Protein AF-A0ABD2C0C5-F1 (afdb_monomer_lite)

Secondary structure (DSSP, 8-state):
---SS--PPPHHHHHHHHHHHTT------HHHHHHHHHHHHHTTSB-TTSPBP-HHHHHTTS-HHHHHHHHHHHHHHTT---SSHHHHHHHHHHHHHHH-GGGGGT----

Sequence (110 aa):
MQRQIDRLPFKGELESLKKLKIGDFDQDDPRVKCYVRCFMMKNGILDDNDQWMNLRKTLQHLPESIQESSWEIFLRCKSVPGDNLCDKAFQVARCYIKLQPVILQFVSFV

Structure (mmCIF, N/CA/C/O backbone):
data_AF-A0ABD2C0C5-F1
#
_entry.id   AF-A0ABD2C0C5-F1
#
loop_
_atom_site.group_PDB
_atom_site.id
_atom_site.type_symbol
_atom_site.label_atom_id
_atom_site.label_alt_id
_atom_site.label_comp_id
_atom_site.label_asym_id
_atom_site.label_entity_id
_atom_site.label_seq_id
_atom_site.pdbx_PDB_ins_code
_atom_site.Cartn_x
_atom_site.Cartn_y
_atom_site.Cartn_z
_atom_site.occupancy
_atom_site.B_iso_or_equiv
_atom_site.auth_seq_id
_atom_site.auth_comp_id
_atom_site.auth_asym_id
_atom_site.auth_atom_id
_atom_site.pdbx_PDB_model_num
ATOM 1 N N . MET A 1 1 ? 6.406 28.239 -18.135 1.00 38.72 1 MET A N 1
ATOM 2 C CA . MET A 1 1 ? 5.898 27.663 -16.869 1.00 38.72 1 MET A CA 1
ATOM 3 C C . MET A 1 1 ? 4.750 26.722 -17.224 1.00 38.72 1 MET A C 1
ATOM 5 O O . MET A 1 1 ? 3.591 27.064 -17.060 1.00 38.72 1 MET A O 1
ATOM 9 N N . GLN A 1 2 ? 5.080 25.571 -17.819 1.00 36.94 2 GLN A N 1
ATOM 10 C CA . GLN A 1 2 ? 4.110 24.640 -18.403 1.00 36.94 2 GLN A CA 1
ATOM 11 C C . GLN A 1 2 ? 3.749 23.587 -17.346 1.00 36.94 2 GLN A C 1
ATOM 13 O O . GLN A 1 2 ? 4.340 22.514 -17.278 1.00 36.94 2 GLN A O 1
ATOM 18 N N . ARG A 1 3 ? 2.846 23.937 -16.428 1.00 44.59 3 ARG A N 1
ATOM 19 C CA . ARG A 1 3 ? 2.194 22.957 -15.555 1.00 44.59 3 ARG A CA 1
ATOM 20 C C . ARG A 1 3 ? 0.817 22.687 -16.139 1.00 44.59 3 ARG A C 1
ATOM 22 O O . ARG A 1 3 ? 0.076 23.630 -16.367 1.00 44.59 3 ARG A O 1
ATOM 29 N N . GLN A 1 4 ? 0.502 21.398 -16.268 1.00 46.22 4 GLN A N 1
ATOM 30 C CA . GLN A 1 4 ? -0.803 20.844 -16.645 1.00 46.22 4 GLN A CA 1
ATOM 31 C C . GLN A 1 4 ? -1.102 20.940 -18.149 1.00 46.22 4 GLN A C 1
ATOM 33 O O . GLN A 1 4 ? -1.312 22.028 -18.654 1.00 46.22 4 GLN A O 1
ATOM 38 N N . ILE A 1 5 ? -1.093 19.788 -18.834 1.00 42.28 5 ILE A N 1
ATOM 39 C CA . ILE A 1 5 ? -1.932 19.334 -19.978 1.00 42.28 5 ILE A CA 1
ATOM 40 C C . ILE A 1 5 ? -1.152 18.237 -20.755 1.00 42.28 5 ILE A C 1
ATOM 42 O O . ILE A 1 5 ? -1.032 18.281 -21.959 1.00 42.28 5 ILE A O 1
ATOM 46 N N . ASP A 1 6 ? -0.599 17.230 -20.063 1.00 39.38 6 ASP A N 1
ATOM 47 C CA . ASP A 1 6 ? -0.054 16.001 -20.700 1.00 39.38 6 ASP A CA 1
ATOM 48 C C . ASP A 1 6 ? -0.304 14.751 -19.826 1.00 39.38 6 ASP A C 1
ATOM 50 O O . ASP A 1 6 ? 0.410 13.757 -19.875 1.00 39.38 6 ASP A O 1
ATOM 54 N N . ARG A 1 7 ? -1.333 14.788 -18.968 1.00 50.25 7 ARG A N 1
ATOM 55 C CA . ARG A 1 7 ? -1.793 13.621 -18.189 1.00 50.25 7 ARG A CA 1
ATOM 56 C C . ARG A 1 7 ? -3.196 13.197 -18.616 1.00 50.25 7 ARG A C 1
ATOM 58 O O . ARG A 1 7 ? -4.082 13.031 -17.784 1.00 50.25 7 ARG A O 1
ATOM 65 N N . LEU A 1 8 ? -3.408 13.074 -19.923 1.00 42.03 8 LEU A N 1
ATOM 66 C CA . LEU A 1 8 ? -4.522 12.284 -20.440 1.00 42.03 8 LEU A CA 1
ATOM 67 C C . LEU A 1 8 ? -4.083 10.816 -20.429 1.00 42.03 8 LEU A C 1
ATOM 69 O O . LEU A 1 8 ? -3.019 10.527 -20.979 1.00 42.03 8 LEU A O 1
ATOM 73 N N . PRO A 1 9 ? -4.844 9.898 -19.810 1.00 52.03 9 PRO A N 1
ATOM 74 C CA . PRO A 1 9 ? -4.466 8.501 -19.811 1.00 52.03 9 PRO A CA 1
ATOM 75 C C . PRO A 1 9 ? -4.519 7.951 -21.240 1.00 52.03 9 PRO A C 1
ATOM 77 O O . PRO A 1 9 ? -5.522 8.104 -21.945 1.00 52.03 9 PRO A O 1
ATOM 80 N N . PHE A 1 10 ? -3.442 7.294 -21.669 1.00 50.50 10 PHE A N 1
ATOM 81 C CA . PHE A 1 10 ? -3.446 6.456 -22.866 1.00 50.50 10 PHE A CA 1
ATOM 82 C C . PHE A 1 10 ? -4.572 5.423 -22.687 1.00 50.50 10 PHE A C 1
ATOM 84 O O . PHE A 1 10 ? -4.784 4.935 -21.583 1.00 50.50 10 PHE A O 1
ATOM 91 N N . LYS A 1 11 ? -5.306 5.053 -23.742 1.00 49.16 11 LYS A N 1
ATOM 92 C CA . LYS A 1 11 ? -6.515 4.194 -23.674 1.00 49.16 11 LYS A CA 1
ATOM 93 C C . LYS A 1 11 ? -6.392 2.931 -22.785 1.00 49.16 11 LYS A C 1
ATOM 95 O O . LYS A 1 11 ? -7.394 2.491 -22.234 1.00 49.16 11 LYS A O 1
ATOM 100 N N . GLY A 1 12 ? -5.186 2.375 -22.618 1.00 54.66 12 GLY A N 1
ATOM 101 C CA . GLY A 1 12 ? -4.906 1.245 -21.719 1.00 54.66 12 GLY A CA 1
ATOM 102 C C . GLY A 1 12 ? -4.895 1.569 -20.214 1.00 54.66 12 GLY A C 1
ATOM 103 O O . GLY A 1 12 ? -5.225 0.701 -19.415 1.00 54.66 12 GLY A O 1
ATOM 104 N N . GLU A 1 13 ? -4.593 2.804 -19.805 1.00 63.59 13 GLU A N 1
ATOM 105 C CA . GLU A 1 13 ? -4.628 3.224 -18.393 1.00 63.59 13 GLU A CA 1
ATOM 106 C C . GLU A 1 13 ? -6.060 3.274 -17.853 1.00 63.59 13 GLU A C 1
ATOM 108 O O . GLU A 1 13 ? -6.285 2.959 -16.689 1.00 63.59 13 GLU A O 1
ATOM 113 N N . LEU A 1 14 ? -7.047 3.594 -18.695 1.00 71.94 14 LEU A N 1
ATOM 114 C CA . LEU A 1 14 ? -8.446 3.642 -18.270 1.00 71.94 14 LEU A CA 1
ATOM 115 C C . LEU A 1 14 ? -8.966 2.266 -17.825 1.00 71.94 14 LEU A C 1
ATOM 117 O O . LEU A 1 14 ? -9.677 2.179 -16.827 1.00 71.94 14 LEU A O 1
ATOM 121 N N . GLU A 1 15 ? -8.605 1.194 -18.531 1.00 79.75 15 GLU A N 1
ATOM 122 C CA . GLU A 1 15 ? -9.035 -0.163 -18.172 1.00 79.75 15 GLU A CA 1
ATOM 123 C C . GLU A 1 15 ? -8.389 -0.628 -16.864 1.00 79.75 15 GLU A C 1
ATOM 125 O O . GLU A 1 15 ? -9.072 -1.143 -15.980 1.00 79.75 15 GLU A O 1
ATOM 130 N N . SER A 1 16 ? -7.101 -0.353 -16.678 1.00 80.75 16 SER A N 1
ATOM 131 C CA . SER A 1 16 ? -6.409 -0.703 -15.438 1.00 80.75 16 SER A CA 1
ATOM 132 C C . SER A 1 16 ? -6.869 0.127 -14.229 1.00 80.75 16 SER A C 1
ATOM 134 O O . SER A 1 16 ? -6.909 -0.369 -13.101 1.00 80.75 16 SER A O 1
ATOM 136 N N . LEU A 1 17 ? -7.277 1.384 -14.440 1.00 79.50 17 LEU A N 1
ATOM 137 C CA . LEU A 1 17 ? -7.898 2.215 -13.401 1.00 79.50 17 LEU A CA 1
ATOM 138 C C . LEU A 1 17 ? -9.304 1.714 -13.036 1.00 79.50 17 LEU A C 1
ATOM 140 O O . LEU A 1 17 ? -9.668 1.697 -11.859 1.00 79.50 17 LEU A O 1
ATOM 144 N N . LYS A 1 18 ? -10.091 1.253 -14.019 1.00 83.12 18 LYS A N 1
ATOM 145 C CA . LYS A 1 18 ? -11.391 0.613 -13.755 1.00 83.12 18 LYS A CA 1
ATOM 146 C C . LYS A 1 18 ? -11.233 -0.653 -12.911 1.00 83.12 18 LYS A C 1
ATOM 148 O O . LYS A 1 18 ? -12.034 -0.859 -12.004 1.00 83.12 18 LYS A O 1
ATOM 153 N N . LYS A 1 19 ? -10.191 -1.453 -13.162 1.00 85.94 19 LYS A N 1
ATOM 154 C CA . LYS A 1 19 ? -9.847 -2.628 -12.345 1.00 85.94 19 LYS A CA 1
ATOM 155 C C . LYS A 1 19 ? -9.552 -2.262 -10.890 1.00 85.94 19 LYS A C 1
ATOM 157 O O . LYS A 1 19 ? -10.159 -2.833 -9.988 1.00 85.94 19 LYS A O 1
ATOM 162 N N . LEU A 1 20 ? -8.740 -1.227 -10.652 1.00 83.50 20 LEU A N 1
ATOM 163 C CA . LEU A 1 20 ? -8.485 -0.734 -9.290 1.00 83.50 20 LEU A CA 1
ATOM 164 C C . LEU A 1 20 ? -9.770 -0.353 -8.552 1.00 83.50 20 LEU A C 1
ATOM 166 O O . LEU A 1 20 ? -9.926 -0.674 -7.375 1.00 83.50 20 LEU A O 1
ATOM 170 N N . LYS A 1 21 ? -10.706 0.306 -9.244 1.00 81.88 21 LYS A N 1
ATOM 171 C CA . LYS A 1 21 ? -11.981 0.741 -8.658 1.00 81.88 21 LYS A CA 1
ATOM 172 C C . LYS A 1 21 ? -12.832 -0.425 -8.149 1.00 81.88 21 LYS A C 1
ATOM 174 O O . LYS A 1 21 ? -13.564 -0.257 -7.179 1.00 81.88 21 LYS A O 1
ATOM 179 N N . ILE A 1 22 ? -12.736 -1.592 -8.783 1.00 84.94 22 ILE A N 1
ATOM 180 C CA . ILE A 1 22 ? -13.460 -2.801 -8.367 1.00 84.94 22 ILE A CA 1
ATOM 181 C C . ILE A 1 22 ? -12.629 -3.714 -7.456 1.00 84.94 22 ILE A C 1
ATOM 183 O O . ILE A 1 22 ? -13.077 -4.806 -7.119 1.00 84.94 22 ILE A O 1
ATOM 187 N N . GLY A 1 23 ? -11.430 -3.284 -7.049 1.00 82.06 23 GLY A N 1
ATOM 188 C CA . GLY A 1 23 ? -10.537 -4.081 -6.212 1.00 82.06 23 GLY A CA 1
ATOM 189 C C . GLY A 1 23 ? -9.786 -5.184 -6.960 1.00 82.06 23 GLY A C 1
ATOM 190 O O . GLY A 1 23 ? -9.252 -6.087 -6.319 1.00 82.06 23 GLY A O 1
ATOM 191 N N . ASP A 1 24 ? -9.724 -5.122 -8.291 1.00 84.38 24 ASP A N 1
ATOM 192 C CA . ASP A 1 24 ? -8.886 -6.008 -9.095 1.00 84.38 24 ASP A CA 1
ATOM 193 C C . ASP A 1 24 ? -7.451 -5.455 -9.143 1.00 84.38 24 ASP A C 1
ATOM 195 O O . ASP A 1 24 ? -7.151 -4.443 -9.786 1.00 84.38 24 ASP A O 1
ATOM 199 N N . PHE A 1 25 ? -6.571 -6.136 -8.411 1.00 83.25 25 PHE A N 1
ATOM 200 C CA . PHE A 1 25 ? -5.133 -5.875 -8.353 1.00 83.25 25 PHE A CA 1
ATOM 201 C C . PHE A 1 25 ? -4.319 -6.915 -9.134 1.00 83.25 25 PHE A C 1
ATOM 203 O O . PHE A 1 25 ? -3.090 -6.885 -9.061 1.00 83.25 25 PHE A O 1
ATOM 210 N N . ASP A 1 26 ? -4.960 -7.818 -9.883 1.00 81.44 26 ASP A N 1
ATOM 211 C CA . ASP A 1 26 ? -4.284 -8.804 -10.733 1.00 81.44 26 ASP A CA 1
ATOM 212 C C . ASP A 1 26 ? -3.907 -8.155 -12.074 1.00 81.44 26 ASP A C 1
ATOM 214 O O . ASP A 1 26 ? -4.351 -8.514 -13.167 1.00 81.44 26 ASP A O 1
ATOM 218 N N . GLN A 1 27 ? -3.068 -7.127 -11.964 1.00 81.38 27 GLN A N 1
ATOM 219 C CA . GLN A 1 27 ? -2.513 -6.385 -13.080 1.00 81.38 27 GLN A CA 1
ATOM 220 C C . GLN A 1 27 ? -1.078 -5.974 -12.785 1.00 81.38 27 GLN A C 1
ATOM 222 O O . GLN A 1 27 ? -0.746 -5.548 -11.679 1.00 81.38 27 GLN A O 1
ATOM 227 N N . ASP A 1 28 ? -0.238 -6.079 -13.808 1.00 77.31 28 ASP A N 1
ATOM 228 C CA . ASP A 1 28 ? 1.197 -5.835 -13.688 1.00 77.31 28 ASP A CA 1
ATOM 229 C C . ASP A 1 28 ? 1.647 -4.556 -14.408 1.00 77.31 28 ASP A C 1
ATOM 231 O O . ASP A 1 28 ? 2.837 -4.338 -14.596 1.00 77.31 28 ASP A O 1
ATOM 235 N N . ASP A 1 29 ? 0.713 -3.681 -14.811 1.00 85.31 29 ASP A N 1
ATOM 236 C CA . ASP A 1 29 ? 1.070 -2.421 -15.475 1.00 85.31 29 ASP A CA 1
ATOM 237 C C . ASP A 1 29 ? 1.856 -1.516 -14.501 1.00 85.31 29 ASP A C 1
ATOM 239 O O . ASP A 1 29 ? 1.281 -1.011 -13.523 1.00 85.31 29 ASP A O 1
ATOM 243 N N . PRO A 1 30 ? 3.153 -1.249 -14.757 1.00 85.88 30 PRO A N 1
ATOM 244 C CA . PRO A 1 30 ? 3.988 -0.466 -13.849 1.00 85.88 30 PRO A CA 1
ATOM 245 C C . PRO A 1 30 ? 3.466 0.958 -13.630 1.00 85.88 30 PRO A C 1
ATOM 247 O O . PRO A 1 30 ? 3.644 1.530 -12.551 1.00 85.88 30 PRO A O 1
ATOM 250 N N . ARG A 1 31 ? 2.773 1.537 -14.621 1.00 84.88 31 ARG A N 1
ATOM 251 C CA . ARG A 1 31 ? 2.203 2.890 -14.520 1.00 84.88 31 ARG A CA 1
ATOM 252 C C . ARG A 1 31 ? 1.097 2.942 -13.484 1.00 84.88 31 ARG A C 1
ATOM 254 O O . ARG A 1 31 ? 0.992 3.916 -12.747 1.00 84.88 31 ARG A O 1
ATOM 261 N N . VAL A 1 32 ? 0.313 1.875 -13.385 1.00 86.81 32 VAL A N 1
ATOM 262 C CA . VAL A 1 32 ? -0.807 1.781 -12.449 1.00 86.81 32 VAL A CA 1
ATOM 263 C C . VAL A 1 32 ? -0.295 1.585 -11.027 1.00 86.81 32 VAL A C 1
ATOM 265 O O . VAL A 1 32 ? -0.783 2.234 -10.103 1.00 86.81 32 VAL A O 1
ATOM 268 N N . LYS A 1 33 ? 0.771 0.795 -10.851 1.00 89.38 33 LYS A N 1
ATOM 269 C CA . LYS A 1 33 ? 1.483 0.698 -9.568 1.00 89.38 33 LYS A CA 1
ATOM 270 C C . LYS A 1 33 ? 1.986 2.074 -9.112 1.00 89.38 33 LYS A C 1
ATOM 272 O O . LYS A 1 33 ? 1.741 2.496 -7.982 1.00 89.38 33 LYS A O 1
ATOM 277 N N . CYS A 1 34 ? 2.613 2.832 -10.015 1.00 90.25 34 CYS A N 1
ATOM 278 C CA . CYS A 1 34 ? 3.072 4.187 -9.704 1.00 90.25 34 CYS A CA 1
ATOM 279 C C . CYS A 1 34 ? 1.929 5.197 -9.521 1.00 90.25 34 CYS A C 1
ATOM 281 O O . CYS A 1 34 ? 2.069 6.143 -8.742 1.00 90.25 34 CYS A O 1
ATOM 283 N N . TYR A 1 35 ? 0.789 4.998 -10.181 1.00 88.75 35 TYR A N 1
ATOM 284 C CA . TYR A 1 35 ? -0.416 5.786 -9.949 1.00 88.75 35 TYR A CA 1
ATOM 285 C C . TYR A 1 35 ? -0.907 5.620 -8.507 1.00 88.75 35 TYR A C 1
ATOM 287 O O . TYR A 1 35 ? -1.134 6.620 -7.830 1.00 88.75 35 TYR A O 1
ATOM 295 N N . VAL A 1 36 ? -0.982 4.381 -8.004 1.00 89.19 36 VAL A N 1
ATOM 296 C CA . VAL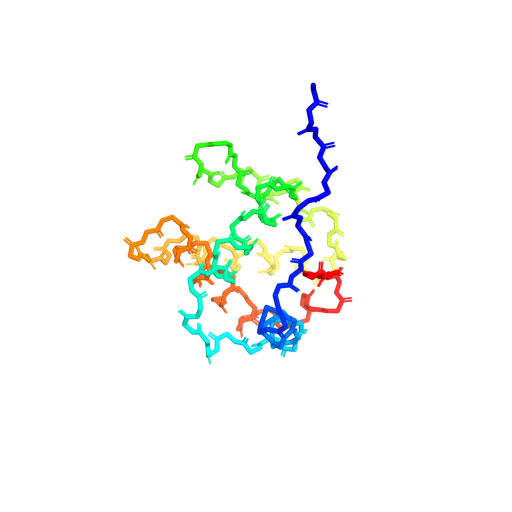 A 1 36 ? -1.367 4.096 -6.610 1.00 89.19 36 VAL A CA 1
ATOM 297 C C . VAL A 1 36 ? -0.407 4.767 -5.627 1.00 89.19 36 VAL A C 1
ATOM 299 O O . VAL A 1 36 ? -0.853 5.411 -4.679 1.00 89.19 36 VAL A O 1
ATOM 302 N N . ARG A 1 37 ? 0.905 4.714 -5.886 1.00 90.56 37 ARG A N 1
ATOM 303 C CA . ARG A 1 37 ? 1.897 5.462 -5.095 1.00 90.56 37 ARG A CA 1
ATOM 304 C C . ARG A 1 37 ? 1.613 6.967 -5.101 1.00 90.56 37 ARG A C 1
ATOM 306 O O . ARG A 1 37 ? 1.560 7.591 -4.045 1.00 90.56 37 ARG A O 1
ATOM 313 N N . CYS A 1 38 ? 1.397 7.557 -6.277 1.00 89.62 38 CYS A N 1
ATOM 314 C CA . CYS A 1 38 ? 1.091 8.984 -6.402 1.00 89.62 38 CYS A CA 1
ATOM 315 C C . CYS A 1 38 ? -0.199 9.360 -5.657 1.00 89.62 38 CYS A C 1
ATOM 317 O O . CYS A 1 38 ? -0.249 10.397 -4.996 1.00 89.62 38 CYS A O 1
ATOM 319 N N . PHE A 1 39 ? -1.221 8.507 -5.728 1.00 88.75 39 PHE A N 1
ATOM 320 C CA . PHE A 1 39 ? -2.459 8.658 -4.974 1.00 88.75 39 PHE A CA 1
ATOM 321 C C . PHE A 1 39 ? -2.194 8.664 -3.462 1.00 88.75 39 PHE A C 1
ATOM 323 O O . PHE A 1 39 ? -2.677 9.554 -2.764 1.00 88.75 39 PHE A O 1
ATOM 330 N N . MET A 1 40 ? -1.384 7.729 -2.958 1.00 89.00 40 MET A N 1
ATOM 331 C CA . MET A 1 40 ? -1.019 7.668 -1.540 1.00 89.00 40 MET A CA 1
ATOM 332 C C . MET A 1 40 ? -0.279 8.921 -1.068 1.00 89.00 40 MET A C 1
ATOM 334 O O . MET A 1 40 ? -0.607 9.448 -0.009 1.00 89.00 40 MET A O 1
ATOM 338 N N . MET A 1 41 ? 0.667 9.437 -1.855 1.00 89.25 41 MET A N 1
ATOM 339 C CA . MET A 1 41 ? 1.369 10.681 -1.515 1.00 89.25 41 MET A CA 1
ATOM 340 C C . MET A 1 41 ? 0.405 11.872 -1.448 1.00 89.25 41 MET A C 1
ATOM 342 O O . MET A 1 41 ? 0.379 12.613 -0.469 1.00 89.25 41 MET A O 1
ATOM 346 N N . LYS A 1 42 ? -0.461 12.026 -2.458 1.00 86.19 42 LYS A N 1
ATOM 347 C CA . LYS A 1 42 ? -1.428 13.136 -2.520 1.00 86.19 42 LYS A CA 1
ATOM 348 C C . LYS A 1 42 ? -2.446 13.132 -1.383 1.00 86.19 42 LYS A C 1
ATOM 350 O O . LYS A 1 42 ? -2.876 14.199 -0.962 1.00 86.19 42 LYS A O 1
ATOM 355 N N . ASN A 1 43 ? -2.836 11.950 -0.911 1.00 83.94 43 ASN A N 1
ATOM 356 C CA . ASN A 1 43 ? -3.789 11.787 0.191 1.00 83.94 43 ASN A CA 1
ATOM 357 C C . ASN A 1 43 ? -3.108 11.718 1.563 1.00 83.94 43 ASN A C 1
ATOM 359 O O . ASN A 1 43 ? -3.743 11.396 2.565 1.00 83.94 43 ASN A O 1
ATOM 363 N N . GLY A 1 44 ? -1.807 11.989 1.616 1.00 85.25 44 GLY A N 1
ATOM 364 C CA . GLY A 1 44 ? -1.070 12.035 2.859 1.00 85.25 44 GLY A CA 1
ATOM 365 C C . GLY A 1 44 ? -0.943 10.679 3.568 1.00 85.25 44 GLY A C 1
ATOM 366 O O . GLY A 1 44 ? -0.962 10.605 4.795 1.00 85.25 44 GLY A O 1
ATOM 367 N N . ILE A 1 45 ? -0.841 9.596 2.802 1.00 88.62 45 ILE A N 1
ATOM 368 C CA . ILE A 1 45 ? -0.518 8.249 3.297 1.00 88.62 45 ILE A CA 1
ATOM 369 C C . ILE A 1 45 ? 1.004 8.045 3.290 1.00 88.62 45 ILE A C 1
ATOM 371 O O . ILE A 1 45 ? 1.560 7.448 4.213 1.00 88.62 45 ILE A O 1
ATOM 375 N N . LEU A 1 46 ? 1.667 8.569 2.257 1.00 90.00 46 LEU A N 1
ATOM 376 C CA . LEU A 1 46 ? 3.120 8.598 2.097 1.00 90.00 46 LEU A CA 1
ATOM 377 C C . LEU A 1 46 ? 3.612 10.047 2.084 1.00 90.00 46 LEU A C 1
ATOM 379 O O . LEU A 1 46 ? 2.891 10.929 1.614 1.00 90.00 46 LEU A O 1
ATOM 383 N N . ASP A 1 47 ? 4.822 10.281 2.581 1.00 87.12 47 ASP A N 1
ATOM 384 C CA . ASP A 1 47 ? 5.523 11.555 2.408 1.00 87.12 47 ASP A CA 1
ATOM 385 C C . ASP A 1 47 ? 6.334 11.593 1.096 1.00 87.12 47 ASP A C 1
ATOM 387 O O . ASP A 1 47 ? 6.331 10.646 0.301 1.00 87.12 47 ASP A O 1
ATOM 391 N N . ASP A 1 48 ? 7.043 12.702 0.864 1.00 86.31 48 ASP A N 1
ATOM 392 C CA . ASP A 1 48 ? 7.885 12.899 -0.324 1.00 86.31 48 ASP A CA 1
ATOM 393 C C . ASP A 1 48 ? 9.092 11.939 -0.396 1.00 86.31 48 ASP A C 1
ATOM 395 O O . ASP A 1 48 ? 9.686 11.787 -1.464 1.00 86.31 48 ASP A O 1
ATOM 399 N N . ASN A 1 49 ? 9.421 11.260 0.710 1.00 87.50 49 ASN A N 1
ATOM 400 C CA . ASN A 1 49 ? 10.505 10.284 0.842 1.00 87.50 49 ASN A CA 1
ATOM 401 C C . ASN A 1 49 ? 9.991 8.831 0.927 1.00 87.50 49 ASN A C 1
ATOM 403 O O . ASN A 1 49 ? 10.720 7.944 1.391 1.00 87.50 49 ASN A O 1
ATOM 407 N N . ASP A 1 50 ? 8.736 8.576 0.537 1.00 84.19 50 ASP A N 1
ATOM 408 C CA . ASP A 1 50 ? 8.085 7.259 0.595 1.00 84.19 50 ASP A CA 1
ATOM 409 C C . ASP A 1 50 ? 7.972 6.652 1.998 1.00 84.19 50 ASP A C 1
ATOM 411 O O . ASP A 1 50 ? 7.831 5.433 2.160 1.00 84.19 50 ASP A O 1
ATOM 415 N N . GLN A 1 51 ? 8.014 7.488 3.030 1.00 87.31 51 GLN A N 1
ATOM 416 C CA . GLN A 1 51 ? 7.774 7.053 4.394 1.00 87.31 51 GLN A CA 1
ATOM 417 C C . GLN A 1 51 ? 6.282 7.093 4.701 1.00 87.31 51 GLN A C 1
ATOM 419 O O . GLN A 1 51 ? 5.563 8.025 4.336 1.00 87.31 51 GLN A O 1
ATOM 424 N N . TRP A 1 52 ? 5.809 6.063 5.404 1.00 86.19 52 TRP A N 1
ATOM 425 C CA . TRP A 1 52 ? 4.438 6.007 5.897 1.00 86.19 52 TRP A CA 1
ATOM 426 C C . TRP A 1 52 ? 4.199 7.153 6.874 1.00 86.19 52 TRP A C 1
ATOM 428 O O . TRP A 1 52 ? 4.822 7.213 7.937 1.00 86.19 52 TRP A O 1
ATOM 438 N N . MET A 1 53 ? 3.273 8.043 6.533 1.00 82.56 53 MET A N 1
ATOM 439 C CA . MET A 1 53 ? 2.871 9.109 7.440 1.00 82.56 53 MET A CA 1
ATOM 440 C C . MET A 1 53 ? 2.025 8.550 8.585 1.00 82.56 53 MET A C 1
ATOM 442 O O . MET A 1 53 ? 1.585 7.397 8.565 1.00 82.56 53 MET A O 1
ATOM 446 N N . ASN A 1 54 ? 1.800 9.359 9.625 1.00 76.81 54 ASN A N 1
ATOM 447 C CA . ASN A 1 54 ? 0.962 8.955 10.749 1.00 76.81 54 ASN A CA 1
ATOM 448 C C . ASN A 1 54 ? -0.500 8.803 10.299 1.00 76.81 54 ASN A C 1
ATOM 450 O O . ASN A 1 54 ? -1.303 9.737 10.386 1.00 76.81 54 ASN A O 1
ATOM 454 N N . LEU A 1 55 ? -0.834 7.594 9.853 1.00 76.56 55 LEU A N 1
ATOM 455 C CA . LEU A 1 55 ? -2.136 7.256 9.298 1.00 76.56 55 LEU A CA 1
ATOM 456 C C . LEU A 1 55 ? -3.286 7.411 10.282 1.00 76.56 55 LEU A C 1
ATOM 458 O O . LEU A 1 55 ? -4.416 7.453 9.824 1.00 76.56 55 LEU A O 1
ATOM 462 N N . ARG A 1 56 ? -3.057 7.593 11.591 1.00 75.56 56 ARG A N 1
ATOM 463 C CA . ARG A 1 56 ? -4.158 7.960 12.498 1.00 75.56 56 ARG A CA 1
ATOM 464 C C . ARG A 1 56 ? -4.884 9.220 12.034 1.00 75.56 56 ARG A C 1
ATOM 466 O O . ARG A 1 56 ? -6.097 9.271 12.158 1.00 75.56 56 ARG A O 1
ATOM 473 N N . LYS A 1 57 ? -4.173 10.208 11.477 1.00 76.44 57 LYS A N 1
ATOM 474 C CA . LYS A 1 57 ? -4.807 11.421 10.934 1.00 76.44 57 LYS A CA 1
ATOM 475 C C . LYS A 1 57 ? -5.565 11.128 9.643 1.00 76.44 57 LYS A C 1
ATOM 477 O O . LYS A 1 57 ? -6.698 11.556 9.489 1.00 76.44 57 LYS A O 1
ATOM 482 N N . THR A 1 58 ? -4.974 10.345 8.747 1.00 77.06 58 THR A N 1
ATOM 483 C CA . THR A 1 58 ? -5.606 9.971 7.475 1.00 77.06 58 THR A CA 1
ATOM 484 C C . THR A 1 58 ? -6.866 9.128 7.691 1.00 77.06 58 THR A C 1
ATOM 486 O O . THR A 1 58 ? -7.865 9.308 7.003 1.00 77.06 58 THR A O 1
ATOM 489 N N . LEU A 1 59 ? -6.847 8.238 8.684 1.00 81.19 59 LEU A N 1
ATOM 490 C CA . LEU A 1 59 ? -7.962 7.356 9.01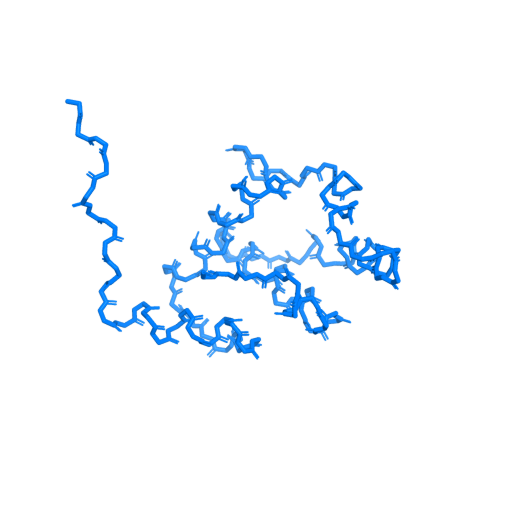7 1.00 81.19 59 LEU A CA 1
ATOM 491 C C . LEU A 1 59 ? -9.134 8.087 9.677 1.00 81.19 59 LEU A C 1
ATOM 493 O O . LEU A 1 59 ? -10.249 7.593 9.581 1.00 81.19 59 LEU A O 1
ATOM 497 N N . GLN A 1 60 ? -8.933 9.272 10.265 1.00 82.44 60 GLN A N 1
ATOM 498 C CA . GLN A 1 60 ? -10.041 10.093 10.782 1.00 82.44 60 GLN A CA 1
ATOM 499 C C . GLN A 1 60 ? -11.024 10.526 9.687 1.00 82.44 60 GLN A C 1
ATOM 501 O O . GLN A 1 60 ? -12.164 10.862 9.991 1.00 82.44 60 GLN A O 1
ATOM 506 N N . HIS A 1 61 ? -10.604 10.510 8.418 1.00 82.12 61 HIS A N 1
ATOM 507 C CA . HIS A 1 61 ? -11.482 10.787 7.281 1.00 82.12 61 HIS A CA 1
ATOM 508 C C . HIS A 1 61 ? -12.366 9.595 6.889 1.00 82.12 61 HIS A C 1
ATOM 510 O O . HIS A 1 61 ? -13.277 9.757 6.079 1.00 82.12 61 HIS A O 1
ATOM 516 N N . LEU A 1 62 ? -12.110 8.404 7.438 1.00 85.62 62 LEU A N 1
ATOM 517 C CA . LEU A 1 62 ? -12.961 7.238 7.233 1.00 85.62 62 LEU A CA 1
ATOM 518 C C . LEU A 1 62 ? -14.131 7.234 8.225 1.00 85.62 62 LEU A C 1
ATOM 520 O O . LEU A 1 62 ? -14.017 7.800 9.314 1.00 85.62 62 LEU A O 1
ATOM 524 N N . PRO A 1 63 ? -15.242 6.555 7.899 1.00 89.38 63 PRO A N 1
ATOM 525 C CA . PRO A 1 63 ? -16.327 6.337 8.849 1.00 89.38 63 PRO A CA 1
ATOM 526 C C . PRO A 1 63 ? -15.831 5.663 10.128 1.00 89.38 63 PRO A C 1
ATOM 528 O O . PRO A 1 63 ? -15.044 4.717 10.066 1.00 89.38 63 PRO A O 1
ATOM 531 N N . GLU A 1 64 ? -16.333 6.119 11.276 1.00 89.75 64 GLU A N 1
ATOM 532 C CA . GLU A 1 64 ? -15.924 5.654 12.610 1.00 89.75 64 GLU A CA 1
ATOM 533 C C . GLU A 1 64 ? -15.965 4.124 12.744 1.00 89.75 64 GLU A C 1
ATOM 535 O O . GLU A 1 64 ? -15.036 3.523 13.279 1.00 89.75 64 GLU A O 1
ATOM 540 N N . SER A 1 65 ? -16.973 3.486 12.139 1.00 89.88 65 SER A N 1
ATOM 541 C CA . SER A 1 65 ? -17.171 2.032 12.153 1.00 89.88 65 SER A CA 1
ATOM 542 C C . SER A 1 65 ? -16.015 1.217 11.568 1.00 89.88 65 SER A C 1
ATOM 544 O O . SER A 1 65 ? -15.901 0.032 11.876 1.00 89.88 65 SER A O 1
ATOM 546 N N . ILE A 1 66 ? -15.163 1.817 10.730 1.00 90.81 66 ILE A N 1
ATOM 547 C CA . ILE A 1 66 ? -14.022 1.127 10.119 1.00 90.81 66 ILE A CA 1
ATOM 548 C C . ILE A 1 66 ? -12.666 1.678 10.561 1.00 90.81 66 ILE A C 1
ATOM 550 O O . ILE A 1 66 ? -11.664 1.037 10.275 1.00 90.81 66 ILE A O 1
ATOM 554 N N . GLN A 1 67 ? -12.590 2.803 11.282 1.00 90.44 67 GLN A N 1
ATOM 555 C CA . GLN A 1 67 ? -11.308 3.463 11.587 1.00 90.44 67 GLN A CA 1
ATOM 556 C C . GLN A 1 67 ? -10.317 2.553 12.324 1.00 90.44 67 GLN A C 1
ATOM 558 O O . GLN A 1 67 ? -9.154 2.454 11.924 1.00 90.44 67 GLN A O 1
ATOM 563 N N . GLU A 1 68 ? -10.771 1.878 13.382 1.00 90.19 68 GLU A N 1
ATOM 564 C CA . GLU A 1 68 ? -9.922 1.010 14.205 1.00 90.19 68 GLU A CA 1
ATOM 565 C C . GLU A 1 68 ? -9.437 -0.213 13.419 1.00 90.19 68 GLU A C 1
ATOM 567 O O . GLU A 1 68 ? -8.232 -0.445 13.307 1.00 90.19 68 GLU A O 1
ATOM 572 N N . SER A 1 69 ? -10.358 -0.937 12.777 1.00 92.31 69 SER A N 1
ATOM 573 C CA . SER A 1 69 ? -10.003 -2.092 11.940 1.00 92.31 69 SER A CA 1
ATOM 574 C C . SER A 1 69 ? -9.069 -1.701 10.788 1.00 92.31 69 SER A C 1
ATOM 576 O O . SER A 1 69 ? -8.089 -2.391 10.510 1.00 92.31 69 SER A O 1
ATOM 578 N N . SER A 1 70 ? -9.304 -0.549 10.160 1.00 90.88 70 SER A N 1
ATOM 579 C CA . SER A 1 70 ? -8.446 0.018 9.123 1.00 90.88 70 SER A CA 1
ATOM 580 C C . SER A 1 70 ? -7.036 0.335 9.626 1.00 90.88 70 SER A C 1
ATOM 582 O O . SER A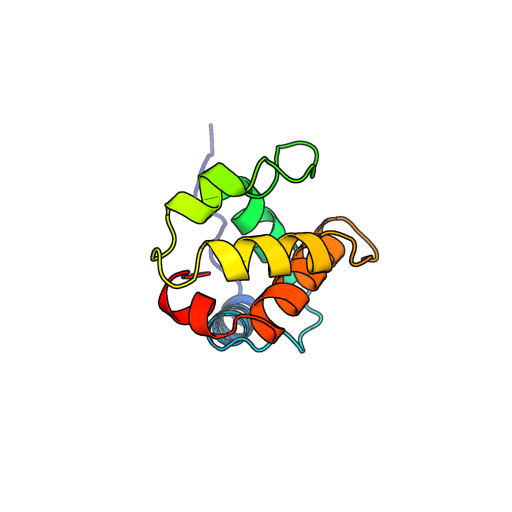 1 70 ? -6.068 0.118 8.894 1.00 90.88 70 SER A O 1
ATOM 584 N N . TRP A 1 71 ? -6.892 0.823 10.861 1.00 90.81 71 TRP A N 1
ATOM 585 C CA . TRP A 1 71 ? -5.584 1.057 11.475 1.00 90.81 71 TRP A CA 1
ATOM 586 C C . TRP A 1 71 ? -4.815 -0.249 11.686 1.00 90.81 71 TRP A C 1
ATOM 588 O O . TRP A 1 71 ? -3.655 -0.356 11.280 1.00 90.81 71 TRP A O 1
ATOM 598 N N . GLU A 1 72 ? -5.458 -1.261 12.266 1.00 92.06 72 GLU A N 1
ATOM 599 C CA . GLU A 1 72 ? -4.829 -2.563 12.499 1.00 92.06 72 GLU A CA 1
ATOM 600 C C . GLU A 1 72 ? -4.409 -3.248 11.197 1.00 92.06 72 GLU A C 1
ATOM 602 O O . GLU A 1 72 ? -3.299 -3.775 11.088 1.00 92.06 72 GLU A O 1
ATOM 607 N N . ILE A 1 73 ? -5.280 -3.211 10.187 1.00 93.44 73 ILE A N 1
ATOM 608 C CA . ILE A 1 73 ? -5.007 -3.766 8.861 1.00 93.44 73 ILE A CA 1
ATOM 609 C C . ILE A 1 73 ? -3.826 -3.045 8.219 1.00 93.44 73 ILE A C 1
ATOM 611 O O . ILE A 1 73 ? -2.918 -3.696 7.697 1.00 93.44 73 ILE A O 1
ATOM 615 N N . PHE A 1 74 ? -3.779 -1.713 8.304 1.00 91.06 74 PHE A N 1
ATOM 616 C CA . PHE A 1 74 ? -2.643 -0.960 7.792 1.00 91.06 74 PHE A CA 1
ATOM 617 C C . PHE A 1 74 ? -1.327 -1.378 8.467 1.00 91.06 74 PHE A C 1
ATOM 619 O O . PHE A 1 74 ? -0.337 -1.617 7.774 1.00 91.06 74 PHE A O 1
ATOM 626 N N . LEU A 1 75 ? -1.304 -1.523 9.797 1.00 90.88 75 LEU A N 1
ATOM 627 C CA . LEU A 1 75 ? -0.104 -1.957 10.521 1.00 90.88 75 LEU A CA 1
ATOM 628 C C . LEU A 1 75 ? 0.409 -3.325 10.058 1.00 90.88 75 LEU A C 1
ATOM 630 O O . LEU A 1 75 ? 1.625 -3.526 10.015 1.00 90.88 75 LEU A O 1
ATOM 634 N N . ARG A 1 76 ? -0.496 -4.235 9.677 1.00 92.19 76 ARG A N 1
ATOM 635 C CA . ARG A 1 76 ? -0.150 -5.545 9.104 1.00 92.19 76 ARG A CA 1
ATOM 636 C C . ARG A 1 76 ? 0.394 -5.414 7.679 1.00 92.19 76 ARG A C 1
ATOM 638 O O . ARG A 1 76 ? 1.381 -6.060 7.341 1.00 92.19 76 ARG A O 1
ATOM 645 N N . CYS A 1 77 ? -0.214 -4.560 6.858 1.00 93.88 77 CYS A N 1
ATOM 646 C CA . CYS A 1 77 ? 0.118 -4.439 5.439 1.00 93.88 77 CYS A CA 1
ATOM 647 C C . CYS A 1 77 ? 1.335 -3.554 5.138 1.00 93.88 77 CYS A C 1
ATOM 649 O O . CYS A 1 77 ? 2.014 -3.793 4.146 1.00 93.88 77 CYS A O 1
ATOM 651 N N . LYS A 1 78 ? 1.668 -2.558 5.971 1.00 89.44 78 LYS A N 1
ATOM 652 C CA . LYS A 1 78 ? 2.751 -1.586 5.694 1.00 89.44 78 LYS A CA 1
ATOM 653 C C . LYS A 1 78 ? 4.148 -2.203 5.526 1.00 89.44 78 LYS A C 1
ATOM 655 O O . LYS A 1 78 ? 5.058 -1.548 5.011 1.00 89.44 78 LYS A O 1
ATOM 660 N N . SER A 1 79 ? 4.319 -3.429 6.018 1.00 89.62 79 SER A N 1
ATOM 661 C CA . SER A 1 79 ? 5.567 -4.198 5.982 1.00 89.62 79 SER A CA 1
ATOM 662 C C . SER A 1 79 ? 5.674 -5.115 4.761 1.00 89.62 79 SER A C 1
ATOM 664 O O . SER A 1 79 ? 6.692 -5.784 4.607 1.00 89.62 79 SER A O 1
ATOM 666 N N . VAL A 1 80 ? 4.645 -5.170 3.907 1.00 93.62 80 VAL A N 1
ATOM 667 C CA . VAL A 1 80 ? 4.675 -5.980 2.686 1.00 93.62 80 VAL A CA 1
ATOM 668 C C . VAL A 1 80 ? 5.805 -5.477 1.770 1.00 93.62 80 VAL A C 1
ATOM 670 O O . VAL A 1 80 ? 5.919 -4.263 1.553 1.00 93.62 80 VAL A O 1
ATOM 673 N N . PRO A 1 81 ? 6.677 -6.377 1.275 1.00 92.31 81 PRO A N 1
ATOM 674 C CA . PRO A 1 81 ? 7.759 -6.005 0.372 1.00 92.31 81 PRO A CA 1
ATOM 675 C C . PRO A 1 81 ? 7.227 -5.682 -1.029 1.00 92.31 81 PRO A C 1
ATOM 677 O O . PRO A 1 81 ? 6.111 -6.049 -1.391 1.00 92.31 81 PRO A O 1
ATOM 680 N N . GLY A 1 82 ? 8.054 -5.014 -1.825 1.00 91.75 82 GLY A N 1
ATOM 681 C CA . GLY A 1 82 ? 7.829 -4.816 -3.253 1.00 91.75 82 GLY A CA 1
ATOM 682 C C . GLY A 1 82 ? 9.154 -4.550 -3.955 1.00 91.75 82 GLY A C 1
ATOM 683 O O . GLY A 1 82 ? 10.118 -4.130 -3.309 1.00 91.75 82 GLY A O 1
ATOM 684 N N . ASP A 1 83 ? 9.196 -4.788 -5.261 1.00 93.25 83 ASP A N 1
ATOM 685 C CA . ASP A 1 83 ? 10.441 -4.738 -6.046 1.00 93.25 83 ASP A CA 1
ATOM 686 C C . ASP A 1 83 ? 11.011 -3.318 -6.172 1.00 93.25 83 ASP A C 1
ATOM 688 O O . ASP A 1 83 ? 12.210 -3.101 -6.332 1.00 93.25 83 ASP A O 1
ATOM 692 N N . ASN A 1 84 ? 10.132 -2.322 -6.104 1.00 92.06 84 ASN A N 1
ATOM 693 C CA . ASN A 1 84 ? 10.461 -0.903 -6.095 1.00 92.06 84 ASN A CA 1
ATOM 694 C C . ASN A 1 84 ? 9.392 -0.126 -5.311 1.00 92.06 84 ASN A C 1
ATOM 696 O O . ASN A 1 84 ? 8.415 -0.697 -4.831 1.00 92.06 84 ASN A O 1
ATOM 700 N N . L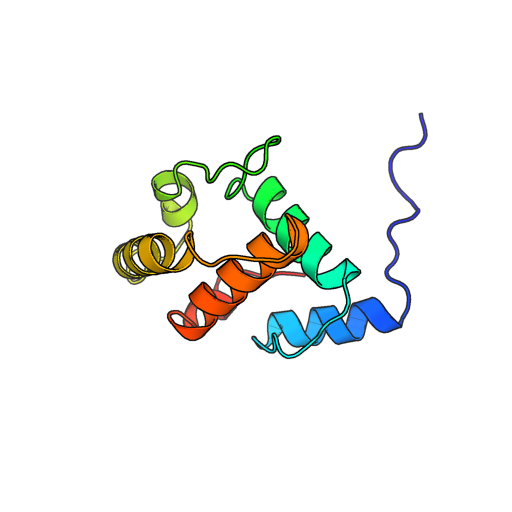EU A 1 85 ? 9.552 1.193 -5.185 1.00 92.50 85 LEU A N 1
ATOM 701 C CA . LEU A 1 85 ? 8.645 2.041 -4.400 1.00 92.50 85 LEU A CA 1
ATOM 702 C C . LEU A 1 85 ? 7.196 2.020 -4.920 1.00 92.50 85 LEU A C 1
ATOM 704 O O . LEU A 1 85 ? 6.256 2.004 -4.125 1.00 92.50 85 LEU A O 1
ATOM 708 N N . CYS A 1 86 ? 7.001 1.982 -6.242 1.00 91.94 86 CYS A N 1
ATOM 709 C CA . CYS A 1 86 ? 5.670 1.883 -6.838 1.00 91.94 86 CYS A CA 1
ATOM 710 C C . CYS A 1 86 ? 5.029 0.521 -6.562 1.00 91.94 86 CYS A C 1
ATOM 712 O O . CYS A 1 86 ? 3.862 0.457 -6.178 1.00 91.94 86 CYS A O 1
ATOM 714 N N . ASP A 1 87 ? 5.793 -0.558 -6.734 1.00 93.56 87 ASP A N 1
ATOM 715 C CA . ASP A 1 87 ? 5.318 -1.913 -6.465 1.00 93.56 87 ASP A CA 1
ATOM 716 C C . ASP A 1 87 ? 5.005 -2.103 -4.979 1.00 93.56 87 ASP A C 1
ATOM 718 O O . ASP A 1 87 ? 3.919 -2.555 -4.643 1.00 93.56 87 ASP A O 1
ATOM 722 N N . LYS A 1 88 ? 5.861 -1.618 -4.075 1.00 94.19 88 LYS A N 1
ATOM 723 C CA . LYS A 1 88 ? 5.601 -1.637 -2.631 1.00 94.19 88 LYS A CA 1
ATOM 724 C C . LYS A 1 88 ? 4.282 -0.945 -2.284 1.00 94.19 88 LYS A C 1
ATOM 726 O O . LYS A 1 88 ? 3.451 -1.531 -1.595 1.00 94.19 88 LYS A O 1
ATOM 731 N N . ALA A 1 89 ? 4.056 0.275 -2.778 1.00 92.38 89 ALA A N 1
ATOM 732 C CA . ALA A 1 89 ? 2.801 0.993 -2.546 1.00 92.38 89 ALA A CA 1
ATOM 733 C C . ALA A 1 89 ? 1.585 0.208 -3.072 1.00 92.38 89 ALA A C 1
ATOM 735 O O . ALA A 1 89 ? 0.561 0.106 -2.393 1.00 92.38 89 ALA A O 1
ATOM 736 N N . PHE A 1 90 ? 1.718 -0.398 -4.252 1.00 93.06 90 PHE A N 1
ATOM 737 C CA . PHE A 1 90 ? 0.682 -1.234 -4.848 1.00 93.06 90 PHE A CA 1
ATOM 738 C C . PHE A 1 90 ? 0.393 -2.497 -4.024 1.00 93.06 90 PHE A C 1
ATOM 740 O O . PHE A 1 90 ? -0.771 -2.790 -3.753 1.00 93.06 90 PHE A O 1
ATOM 747 N N . GLN A 1 91 ? 1.421 -3.212 -3.558 1.00 94.25 91 GLN A N 1
ATOM 748 C CA . GLN A 1 91 ? 1.252 -4.407 -2.727 1.00 94.25 91 GLN A CA 1
ATOM 749 C C . GLN A 1 91 ? 0.617 -4.077 -1.371 1.00 94.25 91 GLN A C 1
ATOM 751 O O . GLN A 1 91 ? -0.244 -4.822 -0.898 1.00 94.25 91 GLN A O 1
ATOM 756 N N . VAL A 1 92 ? 0.969 -2.940 -0.760 1.00 93.69 92 VAL A N 1
ATOM 757 C CA . VAL A 1 92 ? 0.304 -2.482 0.470 1.00 93.69 92 VAL A CA 1
ATOM 758 C C . VAL A 1 92 ? -1.168 -2.160 0.217 1.00 93.69 92 VAL A C 1
ATOM 760 O O . VAL A 1 92 ? -2.013 -2.597 0.999 1.00 93.69 92 VAL A O 1
ATOM 763 N N . ALA A 1 93 ? -1.500 -1.465 -0.878 1.00 92.06 93 ALA A N 1
ATOM 764 C CA . ALA A 1 93 ? -2.891 -1.193 -1.252 1.00 92.06 93 ALA A CA 1
ATOM 765 C C . ALA A 1 93 ? -3.687 -2.489 -1.460 1.00 92.06 93 ALA A C 1
ATOM 767 O O . ALA A 1 93 ? -4.774 -2.648 -0.905 1.00 92.06 93 ALA A O 1
ATOM 768 N N . ARG A 1 94 ? -3.108 -3.441 -2.202 1.00 93.38 94 ARG A N 1
ATOM 769 C CA . ARG A 1 94 ? -3.688 -4.765 -2.451 1.00 93.38 94 ARG A CA 1
ATOM 770 C C . ARG A 1 94 ? -3.939 -5.521 -1.150 1.00 93.38 94 ARG A C 1
ATOM 772 O O . ARG A 1 94 ? -5.034 -6.040 -0.947 1.00 93.38 94 ARG A O 1
ATOM 779 N N . CYS A 1 95 ? -2.949 -5.566 -0.258 1.00 94.88 95 CYS A N 1
ATOM 780 C CA . CYS A 1 95 ? -3.078 -6.190 1.059 1.00 94.88 95 CYS A CA 1
ATOM 781 C C . CYS A 1 95 ? -4.209 -5.550 1.870 1.00 94.88 95 CYS A C 1
ATOM 783 O O . CYS A 1 95 ? -5.050 -6.255 2.427 1.00 94.88 95 CYS A O 1
ATOM 785 N N . TYR A 1 96 ? -4.257 -4.218 1.891 1.00 92.81 96 TYR A N 1
ATOM 786 C CA . TYR A 1 96 ? -5.254 -3.473 2.643 1.00 92.81 96 TYR A CA 1
ATOM 787 C C . TYR A 1 96 ? -6.667 -3.751 2.127 1.00 92.81 96 TYR A C 1
ATOM 789 O O . TYR A 1 96 ? -7.538 -4.121 2.905 1.00 92.81 96 TYR A O 1
ATOM 797 N N . ILE A 1 97 ? -6.896 -3.633 0.817 1.00 92.19 97 ILE A N 1
ATOM 798 C CA . ILE A 1 97 ? -8.222 -3.815 0.207 1.00 92.19 97 ILE A CA 1
ATOM 799 C C . ILE A 1 97 ? -8.694 -5.263 0.313 1.00 92.19 97 ILE A C 1
ATOM 801 O O . ILE A 1 97 ? -9.877 -5.504 0.530 1.00 92.19 97 ILE A O 1
ATOM 805 N N . LYS A 1 98 ? -7.778 -6.235 0.248 1.00 92.94 98 LYS A N 1
ATOM 806 C CA . LYS A 1 98 ? -8.113 -7.644 0.481 1.00 92.94 98 LYS A CA 1
ATOM 807 C C . LYS A 1 98 ? -8.666 -7.888 1.891 1.00 92.94 98 LYS A C 1
ATOM 809 O O . LYS A 1 98 ? -9.513 -8.759 2.061 1.00 92.94 98 LYS A O 1
ATOM 814 N N . LEU A 1 99 ? -8.183 -7.147 2.889 1.00 93.81 99 LEU A N 1
ATOM 815 C CA . LEU A 1 99 ? -8.610 -7.273 4.286 1.00 93.81 99 LEU A CA 1
ATOM 816 C C . LEU A 1 99 ? -9.753 -6.315 4.660 1.00 93.81 99 LEU A C 1
ATOM 818 O O . LEU A 1 99 ? -10.518 -6.621 5.568 1.00 93.81 99 LEU A O 1
ATOM 822 N N . GLN A 1 100 ? -9.881 -5.183 3.963 1.00 91.88 100 GLN A N 1
ATOM 823 C CA . GLN A 1 100 ? -10.919 -4.171 4.161 1.00 91.88 100 GLN A CA 1
ATOM 824 C C . GLN A 1 100 ? -11.550 -3.765 2.816 1.00 91.88 100 GLN A C 1
ATOM 826 O O . GLN A 1 100 ? -11.373 -2.630 2.372 1.00 91.88 100 GLN A O 1
ATOM 831 N N . PRO A 1 101 ? -12.298 -4.651 2.134 1.00 91.44 101 PRO A N 1
ATOM 832 C CA . PRO A 1 101 ? -12.865 -4.350 0.815 1.00 91.44 101 PRO A CA 1
ATOM 833 C C . PRO A 1 101 ? -13.897 -3.216 0.858 1.00 91.44 101 PRO A C 1
ATOM 835 O O . PRO A 1 101 ? -14.079 -2.501 -0.127 1.00 91.44 101 PRO A O 1
ATOM 838 N N . VAL A 1 102 ? -14.523 -2.997 2.020 1.00 90.31 102 VAL A N 1
ATOM 839 C CA . VAL A 1 102 ? -15.491 -1.915 2.256 1.00 90.31 102 VAL A CA 1
ATOM 840 C C . VAL A 1 102 ? -14.869 -0.533 2.001 1.0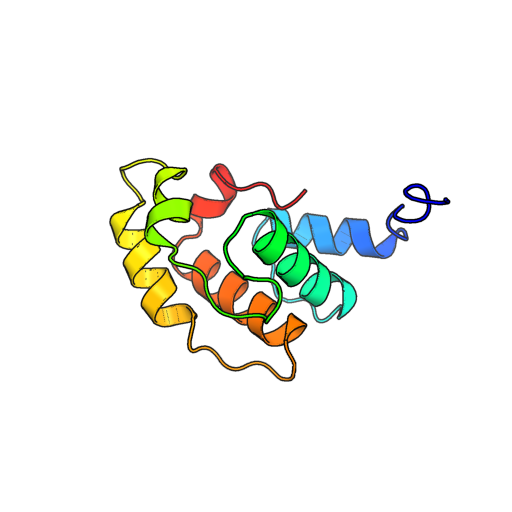0 90.31 102 VAL A C 1
ATOM 842 O O . VAL A 1 102 ? -15.582 0.399 1.636 1.00 90.31 102 VAL A O 1
ATOM 845 N N . ILE A 1 103 ? -13.538 -0.391 2.086 1.00 87.75 103 ILE A N 1
ATOM 846 C CA . ILE A 1 103 ? -12.846 0.876 1.808 1.00 87.75 103 ILE A CA 1
ATOM 847 C C . ILE A 1 103 ? -13.130 1.428 0.405 1.00 87.75 103 ILE A C 1
ATOM 849 O O . ILE A 1 103 ? -13.166 2.644 0.225 1.00 87.75 103 ILE A O 1
ATOM 853 N N . LEU A 1 104 ? -13.380 0.557 -0.578 1.00 87.25 104 LEU A N 1
ATOM 854 C CA . LEU A 1 104 ? -13.659 0.951 -1.962 1.00 87.25 104 LEU A CA 1
ATOM 855 C C . LEU A 1 104 ? -14.989 1.706 -2.109 1.00 87.25 104 LEU A C 1
ATOM 857 O O . LEU A 1 104 ? -15.213 2.360 -3.123 1.00 87.25 104 LEU A O 1
ATOM 861 N N . GLN A 1 105 ? -15.866 1.646 -1.102 1.00 86.81 105 GLN A N 1
ATOM 862 C CA . GLN A 1 105 ? -17.092 2.446 -1.056 1.00 86.81 105 GLN A CA 1
ATOM 863 C C . GLN A 1 105 ? -16.820 3.903 -0.656 1.00 86.81 105 GLN A C 1
ATOM 865 O O . GLN A 1 105 ? -17.594 4.788 -1.011 1.00 86.81 105 GLN A O 1
ATOM 870 N N . PHE A 1 106 ? -15.728 4.152 0.074 1.00 84.38 106 PHE A N 1
ATOM 871 C CA . PHE A 1 106 ? -15.396 5.464 0.638 1.00 84.38 106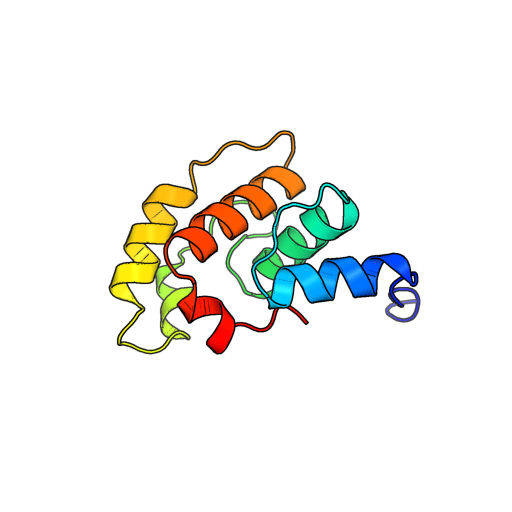 PHE A CA 1
ATOM 872 C C . PHE A 1 106 ? -14.249 6.160 -0.096 1.00 84.38 106 PHE A C 1
ATOM 874 O O . PHE A 1 106 ? -14.178 7.387 -0.106 1.00 84.38 106 PHE A O 1
ATOM 881 N N . VAL A 1 107 ? -13.351 5.394 -0.716 1.00 79.31 107 VAL A N 1
ATOM 882 C CA . VAL A 1 107 ? -12.156 5.911 -1.384 1.00 79.31 107 VAL A CA 1
ATOM 883 C C . VAL A 1 107 ? -12.274 5.699 -2.890 1.00 79.31 107 VAL A C 1
ATOM 885 O O . VAL A 1 107 ? -12.299 4.565 -3.364 1.00 79.31 107 VAL A O 1
ATOM 888 N N . SER A 1 108 ? -12.295 6.798 -3.651 1.00 72.00 108 SER A N 1
ATOM 889 C CA . SER A 1 108 ? -12.207 6.747 -5.113 1.00 72.00 108 SER A CA 1
ATOM 890 C C . SER A 1 108 ? -10.757 6.905 -5.559 1.00 72.00 108 SER A C 1
ATOM 892 O O . SER A 1 108 ? -10.141 7.947 -5.345 1.00 72.00 108 SER A O 1
ATOM 894 N N . PHE A 1 109 ? -10.223 5.874 -6.214 1.00 65.06 109 PHE A N 1
ATOM 895 C CA . PHE A 1 109 ? -8.933 5.933 -6.909 1.00 65.06 109 PHE A CA 1
ATOM 896 C C . PHE A 1 109 ? -9.011 6.676 -8.252 1.00 65.06 109 PHE A C 1
ATOM 898 O O . PHE A 1 109 ? -8.013 6.719 -8.957 1.00 65.06 109 PHE A O 1
ATOM 905 N N . VAL A 1 110 ? -10.180 7.201 -8.642 1.00 60.59 110 VAL A N 1
ATOM 906 C CA . VAL A 1 110 ? -10.427 7.911 -9.911 1.00 60.59 110 VAL A CA 1
ATOM 907 C C . VAL A 1 110 ? -11.277 9.144 -9.659 1.00 60.59 110 VAL A C 1
ATOM 909 O O . VAL A 1 110 ? -12.246 9.018 -8.873 1.00 60.59 110 VAL A O 1
#

Organism: Vespula squamosa (NCBI:txid30214)

Radius of gyration: 14.13 Å; chains: 1; bounding box: 28×36×38 Å

Foldseek 3Di:
DDDDDDPDDDPVVVVVLVCVLQLNLPDDPLVVLVLLVVVCCVLQQADPVRDGGPCLVSLVLPPPVCSVVLVVQLVVLLPDDAPDSSRSSSSSSSSSCVSVVVVSVVDRSD

pLDDT: mean 82.11, std 14.41, range [36.94, 94.88]

InterPro domains:
  IPR006170 Pheromone/general odorant binding protein [PF01395] (15-98)
  IPR006170 Pheromone/general odorant binding protein [SM00708] (1-100)
  IPR036728 Pheromone/general odorant binding protein superfamily [G3DSA:1.10.238.20] (11-108)
  IPR036728 Pheromone/general odorant binding protein superfamily [SSF47565] (15-101)